Protein AF-A0A7W5NIR3-F1 (afdb_monomer_lite)

Structure (mmCIF, N/CA/C/O backbone):
data_AF-A0A7W5NIR3-F1
#
_entry.id   AF-A0A7W5NIR3-F1
#
loop_
_atom_site.group_PDB
_atom_site.id
_atom_site.type_symbol
_atom_site.label_atom_id
_atom_site.label_alt_id
_atom_site.label_comp_id
_atom_site.label_asym_id
_atom_site.label_entity_id
_atom_site.label_seq_id
_atom_site.pdbx_PDB_ins_code
_atom_site.Cartn_x
_atom_site.Cartn_y
_atom_site.Cartn_z
_atom_site.occupancy
_atom_site.B_iso_or_equiv
_atom_site.auth_seq_id
_atom_site.auth_comp_id
_atom_site.auth_asym_id
_atom_site.auth_atom_id
_atom_site.pdbx_PDB_model_num
ATOM 1 N N . MET A 1 1 ? 18.014 -4.973 -9.432 1.00 85.62 1 MET A N 1
ATOM 2 C CA . MET A 1 1 ? 17.441 -3.632 -9.600 1.00 85.62 1 MET A CA 1
ATOM 3 C C . MET A 1 1 ? 18.511 -2.594 -9.303 1.00 85.62 1 MET A C 1
ATOM 5 O O . MET A 1 1 ? 18.780 -2.305 -8.132 1.00 85.62 1 MET A O 1
ATOM 9 N N . SER A 1 2 ? 19.154 -2.098 -10.359 1.00 97.81 2 SER A N 1
ATOM 10 C CA . SER A 1 2 ? 20.029 -0.924 -10.311 1.00 97.81 2 SER A CA 1
ATOM 11 C C . SER A 1 2 ? 19.211 0.358 -10.077 1.00 97.81 2 SER A C 1
ATOM 13 O O . SER A 1 2 ? 18.012 0.301 -9.785 1.00 97.81 2 SER A O 1
ATOM 15 N N . VAL A 1 3 ? 19.853 1.526 -10.089 1.00 97.62 3 VAL A N 1
ATOM 16 C CA . VAL A 1 3 ? 19.125 2.806 -10.023 1.00 97.62 3 VAL A CA 1
ATOM 17 C C . VAL A 1 3 ? 18.409 3.059 -11.346 1.00 97.62 3 VAL A C 1
ATOM 19 O O . VAL A 1 3 ? 17.251 3.456 -11.338 1.00 97.62 3 VAL A O 1
ATOM 22 N N . GLU A 1 4 ? 19.071 2.742 -12.451 1.00 98.44 4 GLU A N 1
ATOM 23 C CA . GLU A 1 4 ? 18.560 2.849 -13.815 1.00 98.44 4 GLU A CA 1
ATOM 24 C C . GLU A 1 4 ? 17.280 2.017 -13.974 1.00 98.44 4 GLU A C 1
ATOM 26 O O . GLU A 1 4 ? 16.245 2.580 -14.313 1.00 98.44 4 GLU A O 1
ATOM 31 N N . ASP A 1 5 ? 17.288 0.743 -13.549 1.00 98.06 5 ASP A N 1
ATOM 32 C CA . ASP A 1 5 ? 16.096 -0.123 -13.576 1.00 98.06 5 ASP A CA 1
ATOM 33 C C . ASP A 1 5 ? 14.886 0.501 -12.846 1.00 98.06 5 ASP A C 1
ATOM 35 O O . ASP A 1 5 ? 13.738 0.335 -13.258 1.00 98.06 5 ASP A O 1
ATOM 39 N N . ARG A 1 6 ? 15.124 1.203 -11.724 1.00 97.75 6 ARG A N 1
ATOM 40 C CA . ARG A 1 6 ? 14.051 1.844 -10.937 1.00 97.75 6 ARG A CA 1
ATOM 41 C C . ARG A 1 6 ? 13.450 3.023 -11.676 1.00 97.75 6 ARG A C 1
ATOM 43 O O . ARG A 1 6 ? 12.239 3.213 -11.617 1.00 97.75 6 ARG A O 1
ATOM 50 N N . VAL A 1 7 ? 14.305 3.833 -12.292 1.00 98.19 7 VAL A N 1
ATOM 51 C CA . VAL A 1 7 ? 13.892 5.033 -13.016 1.00 98.19 7 VAL A CA 1
ATOM 52 C C . VAL A 1 7 ? 13.137 4.636 -14.277 1.00 98.19 7 VAL A C 1
ATOM 54 O O . VAL A 1 7 ? 12.054 5.167 -14.502 1.00 98.19 7 VAL A O 1
ATOM 57 N N . ASP A 1 8 ? 13.630 3.646 -15.022 1.00 98.50 8 ASP A N 1
ATOM 58 C CA . ASP A 1 8 ? 12.954 3.127 -16.214 1.00 98.50 8 ASP A CA 1
ATOM 59 C C . ASP A 1 8 ? 11.560 2.587 -15.871 1.00 98.50 8 ASP A C 1
ATOM 61 O O . ASP A 1 8 ? 10.57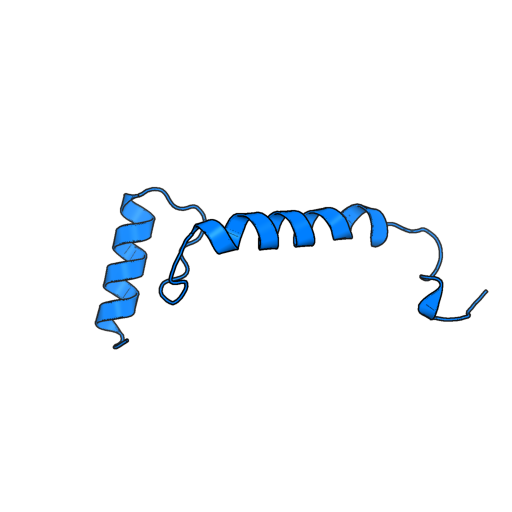5 2.936 -16.520 1.00 98.50 8 ASP A O 1
ATOM 65 N N . ALA A 1 9 ? 11.442 1.804 -14.793 1.00 98.00 9 ALA A N 1
ATOM 66 C CA . ALA A 1 9 ? 10.151 1.310 -14.320 1.00 98.00 9 ALA A CA 1
ATOM 67 C C . ALA A 1 9 ? 9.211 2.440 -13.856 1.00 98.00 9 ALA A C 1
ATOM 69 O O . ALA A 1 9 ? 8.015 2.394 -14.135 1.00 98.00 9 ALA A O 1
ATOM 70 N N . ALA A 1 10 ? 9.733 3.461 -13.167 1.00 97.62 10 ALA A N 1
ATOM 71 C CA . ALA A 1 10 ? 8.941 4.606 -12.719 1.00 97.62 10 ALA A CA 1
ATOM 72 C C . ALA A 1 10 ? 8.413 5.448 -13.892 1.00 97.62 10 ALA A C 1
ATOM 74 O O . ALA A 1 10 ? 7.253 5.854 -13.878 1.00 97.62 10 ALA A O 1
ATOM 75 N N . LEU A 1 11 ? 9.238 5.681 -14.917 1.00 98.50 11 LEU A N 1
ATOM 76 C CA . LEU A 1 11 ? 8.828 6.384 -16.135 1.00 98.50 11 LEU A CA 1
ATOM 77 C C . LEU A 1 11 ? 7.796 5.573 -16.924 1.00 98.50 11 LEU A C 1
ATOM 79 O O . LEU A 1 11 ? 6.784 6.126 -17.341 1.00 98.50 11 LEU A O 1
ATOM 83 N N . ALA A 1 12 ? 7.985 4.257 -17.042 1.00 97.75 12 ALA A N 1
ATOM 84 C CA . ALA A 1 12 ? 7.010 3.388 -17.696 1.00 97.75 12 ALA A CA 1
ATOM 85 C C . ALA A 1 12 ? 5.644 3.386 -16.984 1.00 97.75 12 ALA A C 1
ATOM 87 O O . ALA A 1 12 ? 4.613 3.346 -17.655 1.00 97.75 12 ALA A O 1
ATOM 88 N N . GLY A 1 13 ? 5.617 3.431 -15.647 1.00 96.56 13 GLY A N 1
ATOM 89 C CA . GLY A 1 13 ? 4.378 3.565 -14.872 1.00 96.56 13 GLY A CA 1
ATOM 90 C C . GLY A 1 13 ? 3.709 4.931 -15.058 1.00 96.56 13 GLY A C 1
ATOM 91 O O . GLY A 1 13 ? 2.494 5.006 -15.250 1.00 96.56 13 GLY A O 1
ATOM 92 N N . LEU A 1 14 ? 4.503 6.008 -15.100 1.00 98.06 14 LEU A N 1
ATOM 93 C CA . LEU A 1 14 ? 4.013 7.356 -15.405 1.00 98.06 14 LEU A CA 1
ATOM 94 C C . LEU A 1 14 ? 3.365 7.426 -16.797 1.00 98.06 14 LEU A C 1
ATOM 96 O O . LEU A 1 14 ? 2.261 7.954 -16.923 1.00 98.06 14 LEU A O 1
ATOM 100 N N . ASP A 1 15 ? 4.005 6.852 -17.818 1.00 98.44 15 ASP A N 1
ATOM 101 C CA . ASP A 1 15 ? 3.482 6.804 -19.192 1.00 98.44 15 ASP A CA 1
ATOM 102 C C . ASP A 1 15 ? 2.177 5.995 -19.298 1.00 98.44 15 ASP A C 1
ATOM 104 O O . ASP A 1 15 ? 1.316 6.291 -20.128 1.00 98.44 15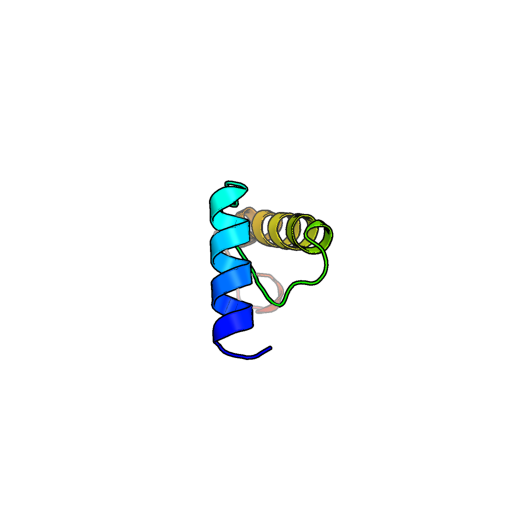 ASP A O 1
ATOM 108 N N . GLN A 1 16 ? 1.993 4.997 -18.430 1.00 96.56 16 GLN A N 1
ATOM 109 C CA . GLN A 1 16 ? 0.753 4.220 -18.310 1.00 96.56 16 GLN A CA 1
ATOM 110 C C . GLN A 1 16 ? -0.351 4.954 -17.531 1.00 96.56 16 GLN A C 1
ATOM 112 O O . GLN A 1 16 ? -1.480 4.464 -17.458 1.00 96.56 16 GLN A O 1
ATOM 117 N N . GLY A 1 17 ? -0.051 6.123 -16.959 1.00 96.00 17 GLY A N 1
ATOM 118 C CA . GLY A 1 17 ? -0.986 6.895 -16.146 1.00 96.00 17 GLY A CA 1
ATOM 119 C C . GLY A 1 17 ? -1.232 6.294 -14.762 1.00 96.00 17 GLY A C 1
ATOM 120 O O . GLY A 1 17 ? -2.292 6.527 -14.177 1.00 96.00 17 GLY A O 1
ATOM 121 N N . GLU A 1 18 ? -0.292 5.508 -14.230 1.00 95.12 18 GLU A N 1
ATOM 122 C CA . GLU A 1 18 ? -0.401 5.000 -12.866 1.00 95.12 18 GLU A CA 1
ATOM 123 C C . GLU A 1 18 ? -0.450 6.157 -11.859 1.00 95.12 18 GLU A C 1
ATOM 125 O O . GLU A 1 18 ? 0.372 7.071 -11.878 1.00 95.12 18 GLU A O 1
ATOM 130 N N . PHE A 1 19 ? -1.401 6.098 -10.925 1.00 92.44 19 PHE A N 1
ATOM 131 C CA . PHE A 1 19 ? -1.450 7.049 -9.810 1.00 92.44 19 PHE A CA 1
ATOM 132 C C . PHE A 1 19 ? -0.278 6.852 -8.835 1.00 92.44 19 PHE A C 1
ATOM 134 O O . PHE A 1 19 ? 0.227 7.810 -8.250 1.00 92.44 19 PHE A O 1
ATOM 141 N N . ALA A 1 20 ? 0.138 5.600 -8.644 1.00 93.00 20 ALA A N 1
ATOM 142 C CA . ALA A 1 20 ? 1.263 5.222 -7.808 1.00 93.00 20 ALA A CA 1
ATOM 143 C C . ALA A 1 20 ? 2.003 4.054 -8.462 1.00 93.00 20 ALA A C 1
ATOM 145 O O . ALA A 1 20 ? 1.407 3.005 -8.697 1.00 93.00 20 ALA A O 1
ATOM 146 N N . THR A 1 21 ? 3.302 4.235 -8.694 1.00 95.94 21 THR A N 1
ATOM 147 C CA . THR A 1 21 ? 4.176 3.211 -9.272 1.00 95.94 21 THR A CA 1
ATOM 148 C C . THR A 1 21 ? 5.071 2.624 -8.194 1.00 95.94 21 THR A C 1
ATOM 150 O O . THR A 1 21 ? 5.789 3.340 -7.494 1.00 95.94 21 THR A O 1
ATOM 153 N N . ALA A 1 22 ? 5.051 1.299 -8.069 1.00 95.56 22 ALA A N 1
ATOM 154 C CA . ALA A 1 22 ? 5.910 0.552 -7.159 1.00 95.56 22 ALA A CA 1
ATOM 155 C C . ALA A 1 22 ? 6.831 -0.373 -7.974 1.00 95.56 22 ALA A C 1
ATOM 157 O O . ALA A 1 22 ? 6.462 -1.520 -8.215 1.00 95.56 22 ALA A O 1
ATOM 158 N N . PRO A 1 23 ? 8.042 0.076 -8.373 1.00 96.31 23 PRO A N 1
ATOM 159 C CA . PRO A 1 23 ? 8.920 -0.666 -9.289 1.00 96.31 23 PRO A CA 1
ATOM 160 C C . PRO A 1 23 ? 9.268 -2.097 -8.861 1.00 96.31 23 PRO A C 1
ATOM 162 O O . PRO A 1 23 ? 9.540 -2.957 -9.689 1.00 96.31 23 PRO A O 1
ATOM 165 N N . SER A 1 24 ? 9.281 -2.366 -7.554 1.00 95.50 24 SER A N 1
ATOM 166 C CA . SER A 1 24 ? 9.570 -3.694 -7.006 1.00 95.50 24 SER A CA 1
ATOM 167 C C . SER A 1 24 ? 8.340 -4.593 -6.858 1.00 95.50 24 SER A C 1
ATOM 169 O O . SER A 1 24 ? 8.495 -5.733 -6.423 1.00 95.50 24 SER A O 1
ATOM 171 N N . LEU A 1 25 ? 7.128 -4.098 -7.134 1.00 95.19 25 LEU A N 1
ATOM 172 C CA . LEU A 1 25 ? 5.900 -4.881 -7.035 1.00 95.19 25 LEU A CA 1
ATOM 173 C C . LEU A 1 25 ? 5.742 -5.728 -8.309 1.00 95.19 25 LEU A C 1
ATOM 175 O O . LEU A 1 25 ? 5.538 -5.172 -9.383 1.00 95.19 25 LEU A O 1
ATOM 179 N N . PRO A 1 26 ? 5.802 -7.068 -8.222 1.00 91.56 26 PRO A N 1
ATOM 180 C CA . PRO A 1 26 ? 5.841 -7.915 -9.413 1.00 91.56 26 PRO A CA 1
ATOM 181 C C . PRO A 1 26 ? 4.505 -7.986 -10.165 1.00 91.56 26 PRO A C 1
ATOM 183 O O . PRO A 1 26 ? 4.493 -8.295 -11.351 1.00 91.56 26 PRO A O 1
ATOM 186 N N . ALA A 1 27 ? 3.377 -7.737 -9.490 1.00 91.38 27 ALA A N 1
ATOM 187 C CA . ALA A 1 27 ? 2.055 -7.765 -10.105 1.00 91.38 27 ALA A CA 1
ATOM 188 C C . ALA A 1 27 ? 1.132 -6.708 -9.489 1.00 91.38 27 ALA A C 1
ATOM 190 O O . ALA A 1 27 ? 0.890 -6.713 -8.279 1.00 91.38 27 ALA A O 1
ATOM 191 N N . ILE A 1 28 ? 0.533 -5.871 -10.341 1.00 89.94 28 ILE A N 1
ATOM 192 C CA . ILE A 1 28 ? -0.419 -4.826 -9.932 1.00 89.94 28 ILE A CA 1
ATOM 193 C C . ILE A 1 28 ? -1.652 -5.392 -9.209 1.00 89.94 28 ILE A C 1
ATOM 195 O O . ILE A 1 28 ? -2.251 -4.724 -8.371 1.00 89.94 28 ILE A O 1
ATOM 199 N N . ALA A 1 29 ? -1.995 -6.663 -9.450 1.00 92.12 29 ALA A N 1
ATOM 200 C CA . ALA A 1 29 ? -3.107 -7.347 -8.790 1.00 92.12 29 ALA A CA 1
ATOM 201 C C . ALA A 1 29 ? -2.982 -7.394 -7.253 1.00 92.12 29 ALA A C 1
ATOM 203 O O . ALA A 1 29 ? -3.995 -7.505 -6.568 1.00 92.12 29 ALA A O 1
ATOM 204 N N . ALA A 1 30 ? -1.770 -7.276 -6.698 1.00 92.44 30 ALA A N 1
ATOM 205 C CA . ALA A 1 30 ? -1.555 -7.203 -5.252 1.00 92.44 30 ALA A CA 1
ATOM 206 C C . ALA A 1 30 ? -1.914 -5.830 -4.642 1.00 92.44 30 ALA A C 1
ATOM 208 O O . ALA A 1 30 ? -2.116 -5.736 -3.432 1.00 92.44 30 ALA A O 1
ATOM 209 N N . TRP A 1 31 ? -2.040 -4.778 -5.460 1.00 92.62 31 TRP A N 1
ATOM 210 C CA . TRP A 1 31 ? -2.366 -3.422 -5.006 1.00 92.62 31 TRP A CA 1
ATOM 211 C C . TRP A 1 31 ? -3.821 -3.294 -4.538 1.00 92.62 31 TRP A C 1
ATOM 213 O O . TRP A 1 31 ? -4.093 -2.751 -3.469 1.00 92.62 31 TRP A O 1
ATOM 223 N N . ALA A 1 32 ? -4.774 -3.842 -5.298 1.00 92.62 32 ALA A N 1
ATOM 224 C CA . ALA A 1 32 ? -6.199 -3.693 -4.993 1.00 92.62 32 ALA A CA 1
ATOM 225 C C . ALA A 1 32 ? -6.622 -4.319 -3.642 1.00 92.62 32 ALA A C 1
ATOM 227 O O . ALA A 1 32 ? -7.355 -3.663 -2.894 1.00 92.62 32 ALA A O 1
ATOM 228 N N . PRO A 1 33 ? -6.154 -5.527 -3.257 1.00 95.88 33 PRO A N 1
ATOM 229 C CA . PRO A 1 33 ? -6.411 -6.076 -1.926 1.00 95.88 33 PRO A CA 1
ATOM 230 C C . PRO A 1 33 ? -5.817 -5.223 -0.800 1.00 95.88 33 PRO A C 1
ATOM 232 O O . PRO A 1 33 ? -6.475 -5.035 0.222 1.00 95.88 33 PRO A O 1
ATOM 235 N N . PHE A 1 34 ? -4.608 -4.678 -0.991 1.00 94.75 34 PHE A N 1
ATOM 236 C CA . PHE A 1 34 ? -3.972 -3.782 -0.022 1.00 94.75 34 PHE A CA 1
ATOM 237 C C . PHE A 1 34 ? -4.812 -2.518 0.203 1.00 94.75 34 PHE A C 1
ATOM 239 O O . PHE A 1 34 ? -5.154 -2.202 1.342 1.00 94.75 34 PHE A O 1
ATOM 246 N N . GLU A 1 35 ? -5.221 -1.846 -0.873 1.00 95.19 35 GLU A N 1
ATOM 247 C CA . GLU A 1 35 ? -6.049 -0.639 -0.790 1.00 95.19 35 GLU A CA 1
ATOM 248 C C . GLU A 1 35 ? -7.431 -0.914 -0.190 1.00 95.19 35 GLU A C 1
ATOM 250 O O . GLU A 1 35 ? -7.919 -0.142 0.637 1.00 95.19 35 GLU A O 1
ATOM 255 N N . THR A 1 36 ? -8.037 -2.053 -0.532 1.00 97.12 36 THR A N 1
ATOM 256 C CA . THR A 1 36 ? -9.313 -2.489 0.056 1.00 97.12 36 THR A CA 1
ATOM 257 C C . THR A 1 36 ? -9.181 -2.690 1.565 1.00 97.12 36 THR A C 1
ATOM 259 O O . THR A 1 36 ? -9.993 -2.175 2.336 1.00 97.12 36 THR A O 1
ATOM 262 N N . ALA A 1 37 ? -8.136 -3.397 2.006 1.00 97.69 37 ALA A N 1
ATOM 263 C CA . ALA A 1 37 ? -7.872 -3.619 3.424 1.00 97.69 37 ALA A CA 1
ATOM 264 C C . ALA A 1 37 ? -7.590 -2.301 4.161 1.00 97.69 37 ALA A C 1
ATOM 266 O O . ALA A 1 37 ? -8.110 -2.087 5.255 1.00 97.69 37 ALA A O 1
ATOM 267 N N . ARG A 1 38 ? -6.825 -1.391 3.543 1.00 95.75 38 ARG A N 1
ATOM 268 C CA . ARG A 1 38 ? -6.546 -0.051 4.076 1.00 95.75 38 ARG A CA 1
ATOM 269 C C . ARG A 1 38 ? -7.833 0.756 4.261 1.00 95.75 38 ARG A C 1
ATOM 271 O O . ARG A 1 38 ? -8.042 1.329 5.327 1.00 95.75 38 ARG A O 1
ATOM 278 N N . GLY A 1 39 ? -8.710 0.777 3.257 1.00 97.19 39 GLY A N 1
ATOM 279 C CA . GLY A 1 39 ? -9.995 1.481 3.314 1.00 97.19 39 GLY A CA 1
ATOM 280 C C . GLY A 1 39 ? -10.939 0.930 4.387 1.00 97.19 39 GLY A C 1
ATOM 281 O O . GLY A 1 39 ? -11.580 1.703 5.096 1.00 97.19 39 GLY A O 1
ATOM 282 N N . ALA A 1 40 ? -10.968 -0.391 4.579 1.00 97.38 40 ALA A N 1
ATOM 283 C CA . ALA A 1 40 ? -11.809 -1.044 5.586 1.00 97.38 40 ALA A CA 1
ATOM 284 C C . ALA A 1 40 ? -11.456 -0.669 7.041 1.00 97.38 40 ALA A C 1
ATOM 286 O O . ALA A 1 40 ? -12.273 -0.869 7.944 1.00 97.38 40 ALA A O 1
ATOM 287 N N . LEU A 1 41 ? -10.258 -0.122 7.286 1.00 96.62 41 LEU A N 1
ATOM 288 C CA . LEU A 1 41 ? -9.857 0.357 8.609 1.00 96.62 41 LEU A CA 1
ATOM 289 C C . LEU A 1 41 ? -10.488 1.703 8.970 1.00 96.62 41 LEU A C 1
ATOM 291 O O . LEU A 1 41 ? -10.740 1.929 10.147 1.00 96.62 41 LEU A O 1
ATOM 295 N N . VAL A 1 42 ? -10.775 2.575 7.998 1.00 95.69 42 VAL A N 1
ATOM 296 C CA . VAL A 1 42 ? -11.260 3.949 8.242 1.00 95.69 42 VAL A CA 1
ATOM 297 C C . VAL A 1 42 ? -12.440 4.003 9.226 1.00 95.69 42 VAL A C 1
ATOM 299 O O . VAL A 1 42 ? -12.277 4.618 10.279 1.00 95.69 42 VAL A O 1
ATOM 302 N N . PRO A 1 43 ? -13.573 3.302 9.006 1.00 94.75 43 PRO A N 1
ATOM 303 C CA . PRO A 1 43 ? -14.701 3.366 9.942 1.00 94.75 43 PRO A CA 1
ATOM 304 C C . PRO A 1 43 ? -14.383 2.789 11.334 1.00 94.75 43 PRO A C 1
ATOM 306 O O . PRO A 1 43 ? -15.047 3.123 12.311 1.00 94.75 43 PRO A O 1
ATOM 309 N N . GLN A 1 44 ? -13.367 1.929 11.458 1.00 94.31 44 GLN A N 1
ATOM 310 C CA . GLN A 1 44 ? -12.940 1.360 12.742 1.00 94.31 44 GLN A CA 1
ATOM 311 C C . GLN A 1 44 ? -12.049 2.322 13.544 1.00 94.31 44 GLN A C 1
ATOM 313 O O . GLN A 1 44 ? -11.853 2.121 14.743 1.00 94.31 44 GLN A O 1
ATOM 318 N N . LEU A 1 45 ? -11.488 3.344 12.892 1.00 93.81 4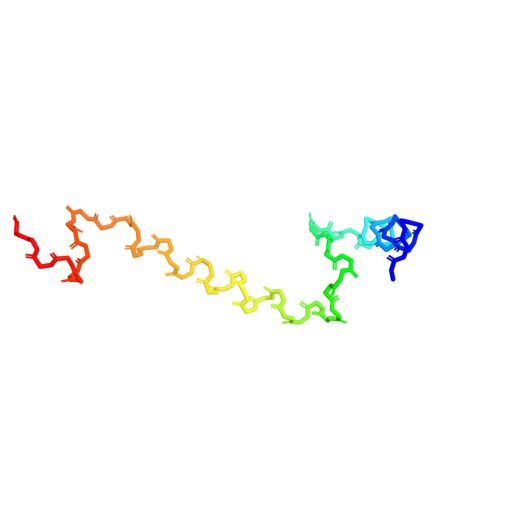5 LEU A N 1
ATOM 319 C CA . LEU A 1 45 ? -10.620 4.352 13.506 1.00 93.81 45 LEU A CA 1
ATOM 320 C C . LEU A 1 45 ? -11.383 5.604 13.960 1.00 93.81 45 LEU A C 1
ATOM 322 O O . LEU A 1 45 ? -10.828 6.419 14.688 1.00 93.81 45 LEU A O 1
ATOM 326 N N . GLU A 1 46 ? -12.656 5.731 13.590 1.00 92.62 46 GLU A N 1
ATOM 327 C CA . GLU A 1 46 ? -13.525 6.866 13.938 1.00 92.62 46 GLU A CA 1
ATOM 328 C C . GLU A 1 46 ? -14.407 6.597 15.174 1.00 92.62 46 GLU A C 1
ATOM 330 O O . GLU A 1 46 ? -15.378 7.305 15.441 1.00 92.62 46 GLU A O 1
ATOM 335 N N . LEU A 1 47 ? -14.091 5.559 15.953 1.00 92.69 47 LEU A N 1
ATOM 336 C CA . LEU A 1 47 ? -14.863 5.195 17.140 1.00 92.69 47 LEU A CA 1
ATOM 337 C C . LEU A 1 47 ? -14.718 6.246 18.252 1.00 92.69 47 LEU A C 1
ATOM 339 O O . LEU A 1 47 ? -13.623 6.699 18.574 1.00 92.69 47 LEU A O 1
ATOM 343 N N . THR A 1 48 ? -15.827 6.565 18.920 1.00 95.38 48 THR A N 1
ATOM 344 C CA . THR A 1 48 ? -15.866 7.509 20.056 1.00 95.38 48 THR A CA 1
ATOM 345 C C . THR A 1 48 ? -15.383 6.906 21.376 1.00 95.38 48 THR A C 1
ATOM 347 O O . THR A 1 48 ? -15.319 7.597 22.392 1.00 95.38 48 THR A O 1
ATOM 350 N N . LYS A 1 49 ? -15.059 5.612 21.378 1.00 94.50 49 LYS A N 1
ATOM 351 C CA . LYS A 1 49 ? -14.538 4.876 22.530 1.00 94.50 49 LYS A CA 1
ATOM 352 C C . LYS A 1 49 ? -13.258 4.139 22.139 1.00 94.50 49 LYS A C 1
ATOM 354 O O . LYS A 1 49 ? -13.134 3.734 20.980 1.00 94.50 49 LYS A O 1
ATOM 359 N N . PRO A 1 50 ? -12.331 3.911 23.087 1.00 94.12 50 PRO A N 1
ATOM 360 C CA . PRO A 1 50 ? -11.168 3.069 22.847 1.00 94.12 50 PRO A CA 1
ATOM 361 C C . PRO A 1 50 ? -11.572 1.692 22.310 1.00 94.12 50 PRO A C 1
ATOM 363 O O . PRO A 1 50 ? -12.571 1.109 22.732 1.00 94.12 50 PRO A O 1
ATOM 366 N N . GLY A 1 51 ? -10.779 1.153 21.381 1.00 94.06 51 GLY A N 1
ATOM 367 C CA . GLY A 1 51 ? -11.008 -0.195 20.868 1.00 94.06 51 GLY A CA 1
ATOM 368 C C . GLY A 1 51 ? -10.971 -1.233 21.994 1.00 94.06 51 GLY A C 1
ATOM 369 O O . GLY A 1 51 ? -10.122 -1.153 22.883 1.00 94.06 51 GLY A O 1
ATOM 370 N N . ALA A 1 52 ? -11.844 -2.244 21.917 1.00 93.12 52 ALA A N 1
ATOM 371 C CA . ALA A 1 52 ? -12.042 -3.249 22.971 1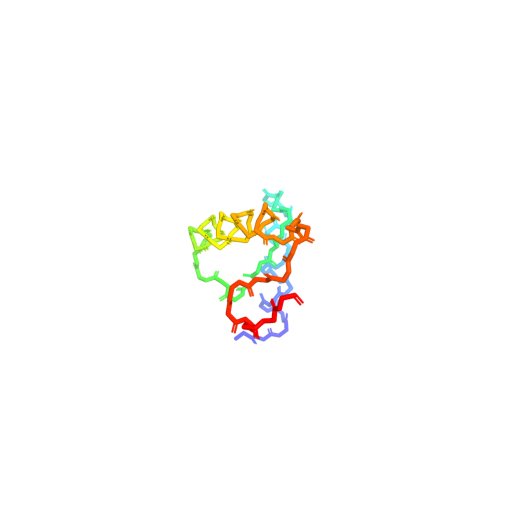.00 93.12 52 ALA A CA 1
ATOM 372 C C . ALA A 1 52 ? -10.742 -3.912 23.472 1.00 93.12 52 ALA A C 1
ATOM 374 O O . ALA A 1 52 ? -10.640 -4.280 24.639 1.00 93.12 52 ALA A O 1
ATOM 375 N N . ARG A 1 53 ? -9.716 -4.000 22.613 1.00 95.38 53 ARG A N 1
ATOM 376 C CA . ARG A 1 53 ? -8.384 -4.535 22.943 1.00 95.38 53 ARG A CA 1
ATOM 377 C C . ARG A 1 53 ? -7.665 -3.835 24.1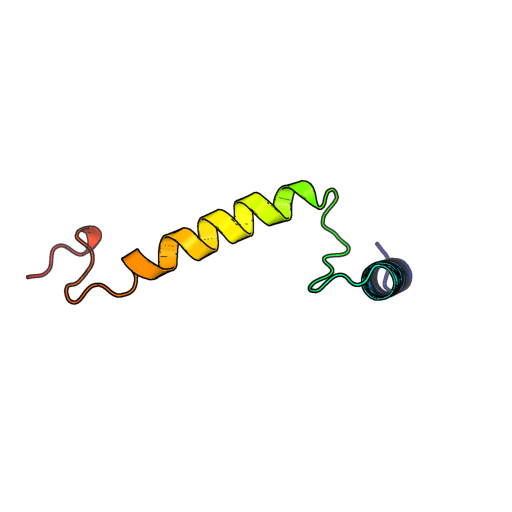05 1.00 95.38 53 ARG A C 1
ATOM 379 O O . ARG A 1 53 ? -6.720 -4.405 24.633 1.00 95.38 53 ARG A O 1
ATOM 386 N N . TYR A 1 54 ? -8.052 -2.612 24.471 1.00 95.25 54 TYR A N 1
ATOM 387 C CA . TYR A 1 54 ? -7.360 -1.833 25.503 1.00 95.25 54 TYR A CA 1
ATOM 388 C C . TYR A 1 54 ? -7.901 -2.035 26.919 1.00 95.25 54 TYR A C 1
ATOM 390 O O . TYR A 1 54 ? -7.237 -1.620 27.860 1.00 95.25 54 TYR A O 1
ATOM 398 N N . ASN A 1 55 ? -9.061 -2.681 27.083 1.00 93.81 55 ASN A N 1
ATOM 399 C CA . ASN A 1 55 ? -9.662 -2.962 28.393 1.00 93.81 55 ASN A CA 1
ATOM 400 C C . ASN A 1 55 ? -9.737 -1.731 29.329 1.00 93.81 55 ASN A C 1
ATOM 402 O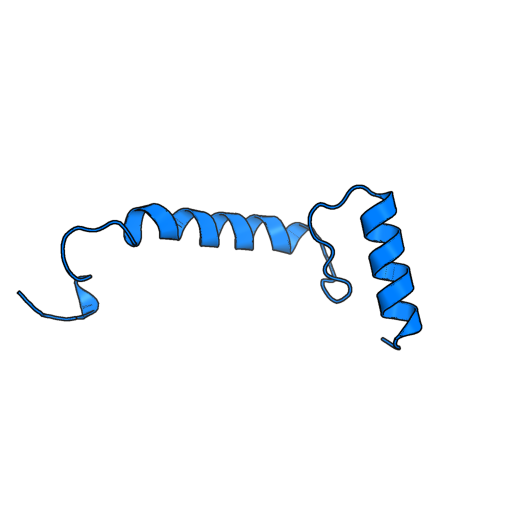 O . ASN A 1 55 ? -9.456 -1.822 30.523 1.00 93.81 55 ASN A O 1
ATOM 406 N N . VAL A 1 56 ? -10.089 -0.573 28.766 1.00 91.50 56 VAL A N 1
ATOM 407 C CA . VAL A 1 56 ? -10.310 0.683 29.494 1.00 91.50 56 VAL A CA 1
ATOM 408 C C . VAL A 1 56 ? -11.763 1.120 29.313 1.00 91.50 56 VAL A C 1
ATOM 410 O O . VAL A 1 56 ? -12.309 0.980 28.217 1.00 91.50 56 VAL A O 1
ATOM 413 N N . ASN A 1 57 ? -12.373 1.610 30.396 1.00 70.44 57 ASN A N 1
ATOM 414 C CA . ASN A 1 57 ? -13.729 2.170 30.420 1.00 70.44 57 ASN A CA 1
ATOM 415 C C . ASN A 1 57 ? -13.679 3.694 30.414 1.00 70.44 57 ASN A C 1
ATOM 417 O O . ASN A 1 57 ? -12.868 4.238 31.197 1.00 70.44 57 ASN A O 1
#

Foldseek 3Di:
DDPVQVVVQVVVCVVVVNPDGDSPDPDPVVVVVVVVVVVVCVVVVPDPDPDVVVVDD

Secondary structure (DSSP, 8-state):
--HHHHHHHHHHHHHTT-SS--TT-S-GGGHHHHHHHHHHHHHHHS-SS--GGG---

Sequence (57 aa):
MSVEDRVDAALAGLDQGEFATAPSLPAIAAWAPFETARGALVPQLELTKPGARYNVN

Radius of gyration: 18.24 Å; chains: 1; bounding box: 36×15×50 Å

pLDDT: mean 94.74, std 4.12, range [70.44, 98.5]